Protein AF-A0A950XK47-F1 (afdb_monomer_lite)

Foldseek 3Di:
DVCVVVVFDPVWFLSVQVVCCVPPVQHAPQNGFDDCVQVVVVVVCCPDVVVVPDDPDDDDPTNHRDDD

Sequence (68 aa):
GWAKSIGVDGDNPYRLMDAIAKHFGHPAHLPRAGLPDEIGPVVAFLASRRNSYMTGANVNVDGGSDFT

pLDDT: mean 93.11, std 7.21, range [56.12, 98.56]

Radius of gyration: 14.43 Å; chains: 1; bounding box: 21×24×4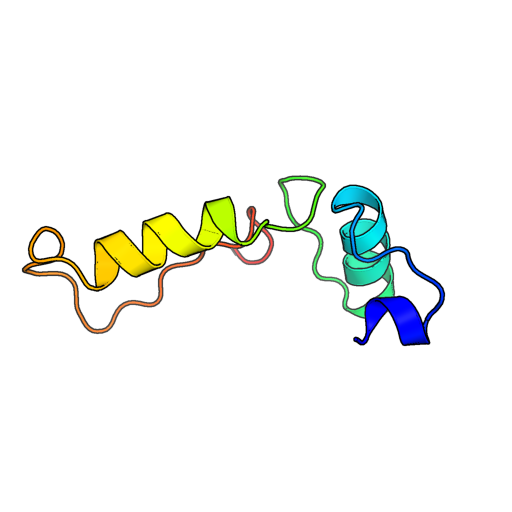3 Å

Structure (mmCIF, N/CA/C/O backbone):
data_AF-A0A950XK47-F1
#
_entry.id   AF-A0A950XK47-F1
#
loop_
_atom_site.group_PDB
_atom_site.id
_atom_site.type_symbol
_atom_site.label_atom_id
_atom_site.label_alt_id
_atom_site.label_comp_id
_atom_site.label_asym_id
_atom_site.label_entity_id
_atom_site.label_seq_id
_atom_site.pdbx_PDB_ins_code
_atom_site.Cartn_x
_atom_site.Cartn_y
_atom_site.Cartn_z
_atom_site.occupancy
_atom_site.B_iso_or_equiv
_atom_site.auth_seq_id
_atom_site.auth_comp_id
_atom_site.auth_asym_id
_atom_site.auth_atom_id
_atom_site.pdbx_PDB_model_num
ATOM 1 N N . GLY A 1 1 ? -6.532 -5.262 -16.271 1.00 87.75 1 GLY A N 1
ATOM 2 C CA . GLY A 1 1 ? -6.065 -4.122 -15.460 1.00 87.75 1 GLY A CA 1
ATOM 3 C C . GLY A 1 1 ? -5.251 -3.168 -16.312 1.00 87.75 1 GLY A C 1
ATOM 4 O O . GLY A 1 1 ? -4.964 -3.497 -17.459 1.00 87.75 1 GLY A O 1
ATOM 5 N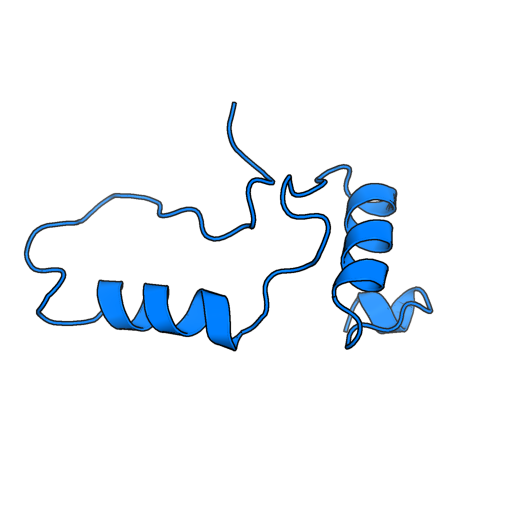 N . TRP A 1 2 ? -4.884 -2.014 -15.756 1.00 93.88 2 TRP A N 1
ATOM 6 C CA . TRP A 1 2 ? -4.141 -0.955 -16.452 1.00 93.88 2 TRP A CA 1
ATOM 7 C C . TRP A 1 2 ? -2.825 -1.444 -17.089 1.00 93.88 2 TRP A C 1
ATOM 9 O O . TRP A 1 2 ? -2.644 -1.249 -18.288 1.00 93.88 2 TRP A O 1
ATOM 19 N N . ALA A 1 3 ? -1.980 -2.188 -16.361 1.00 94.44 3 ALA A N 1
ATOM 20 C CA . ALA A 1 3 ? -0.712 -2.721 -16.885 1.00 94.44 3 ALA A CA 1
ATOM 21 C C . ALA A 1 3 ? -0.892 -3.528 -18.189 1.00 94.44 3 ALA A C 1
ATOM 23 O O . ALA A 1 3 ? -0.245 -3.255 -19.199 1.00 94.44 3 ALA A O 1
ATOM 24 N N . LYS A 1 4 ? -1.883 -4.433 -18.220 1.00 95.31 4 LYS A N 1
ATOM 25 C CA . LYS A 1 4 ? -2.235 -5.212 -19.421 1.00 95.31 4 LYS A CA 1
ATOM 26 C C . LYS A 1 4 ? -2.656 -4.326 -20.600 1.00 95.31 4 LYS A C 1
ATOM 28 O O . LYS A 1 4 ? -2.352 -4.663 -21.738 1.00 95.31 4 LYS A O 1
ATOM 33 N N . SER A 1 5 ? -3.342 -3.205 -20.352 1.00 96.31 5 SER A N 1
ATOM 34 C 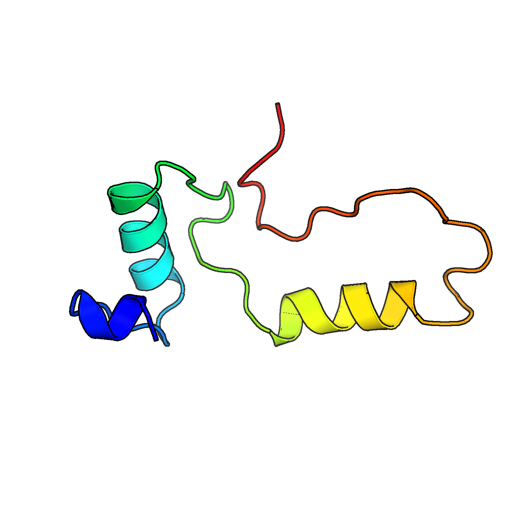CA . SER A 1 5 ? -3.785 -2.296 -21.426 1.00 96.31 5 SER A CA 1
ATOM 35 C C . SER A 1 5 ? -2.643 -1.537 -22.108 1.00 96.31 5 SER A C 1
ATOM 37 O O . SER A 1 5 ? -2.816 -1.090 -23.236 1.00 96.31 5 SER A O 1
ATOM 39 N N . ILE A 1 6 ? -1.474 -1.443 -21.462 1.00 95.81 6 ILE A N 1
ATOM 40 C CA . ILE A 1 6 ? -0.262 -0.816 -22.013 1.00 95.81 6 ILE A CA 1
ATOM 41 C C . ILE A 1 6 ? 0.823 -1.842 -22.386 1.00 95.81 6 ILE A C 1
ATOM 43 O O . ILE A 1 6 ? 1.963 -1.469 -22.645 1.00 95.81 6 ILE A O 1
ATOM 47 N N . GLY A 1 7 ? 0.482 -3.137 -22.410 1.00 95.75 7 GLY A N 1
ATOM 48 C CA . GLY A 1 7 ? 1.406 -4.211 -22.790 1.00 95.75 7 GLY A CA 1
ATOM 49 C C . GLY A 1 7 ? 2.472 -4.551 -21.742 1.00 95.75 7 GLY A C 1
ATOM 50 O O . GLY A 1 7 ? 3.497 -5.129 -22.091 1.00 95.75 7 GLY A O 1
ATOM 51 N N . VAL A 1 8 ? 2.251 -4.198 -20.473 1.00 96.38 8 VAL A N 1
ATOM 52 C CA . VAL A 1 8 ? 3.160 -4.502 -19.359 1.00 96.38 8 VAL A CA 1
ATOM 53 C C . VAL A 1 8 ? 2.657 -5.726 -18.598 1.00 96.38 8 VAL A C 1
ATOM 55 O O . VAL A 1 8 ? 1.467 -5.832 -18.288 1.00 96.38 8 VAL A O 1
ATOM 58 N N . ASP A 1 9 ? 3.576 -6.639 -18.284 1.00 93.12 9 ASP A N 1
ATOM 59 C CA . ASP A 1 9 ? 3.331 -7.747 -17.363 1.00 93.12 9 ASP A CA 1
ATOM 60 C C . ASP A 1 9 ? 3.116 -7.200 -15.943 1.00 93.12 9 ASP A C 1
ATOM 62 O O . ASP A 1 9 ? 4.031 -6.644 -15.335 1.00 93.12 9 ASP A O 1
ATOM 66 N N . GLY A 1 10 ? 1.884 -7.322 -15.448 1.00 91.25 10 GLY A N 1
ATOM 67 C CA . GLY A 1 10 ? 1.497 -6.848 -14.122 1.00 91.25 10 GLY A CA 1
ATOM 68 C C . GLY A 1 10 ? 1.898 -7.784 -12.983 1.00 91.25 10 GLY A C 1
ATOM 69 O O . GLY A 1 10 ? 1.860 -7.350 -11.837 1.00 91.25 10 GLY A O 1
ATOM 70 N N . ASP A 1 11 ? 2.291 -9.025 -13.283 1.00 93.75 11 ASP A N 1
ATOM 71 C CA . ASP A 1 11 ? 2.675 -10.014 -12.272 1.00 93.75 11 ASP A CA 1
ATOM 72 C C . ASP A 1 11 ? 4.168 -9.910 -11.917 1.00 93.75 11 ASP A C 1
ATOM 74 O O . ASP A 1 11 ? 4.604 -10.390 -10.870 1.00 93.75 11 ASP A O 1
ATOM 78 N N . ASN A 1 12 ? 4.964 -9.232 -12.753 1.00 96.38 12 ASN A N 1
ATOM 79 C CA . ASN A 1 12 ? 6.347 -8.888 -12.447 1.00 96.38 12 ASN A CA 1
ATOM 80 C C . ASN A 1 12 ? 6.425 -7.502 -11.772 1.00 96.38 12 ASN A C 1
ATOM 82 O O . ASN A 1 12 ? 6.321 -6.476 -12.454 1.00 96.38 12 ASN A O 1
ATOM 86 N N . PRO A 1 13 ? 6.688 -7.429 -10.455 1.00 95.75 13 PRO A N 1
ATOM 87 C CA . PRO A 1 13 ? 6.616 -6.172 -9.715 1.00 95.75 13 PRO A CA 1
ATOM 88 C C . PRO A 1 13 ? 7.691 -5.158 -10.128 1.00 95.75 13 PRO A C 1
ATOM 90 O O . PRO A 1 13 ? 7.482 -3.958 -9.971 1.00 95.75 13 PRO A O 1
ATOM 93 N N . TYR A 1 14 ? 8.821 -5.599 -10.686 1.00 96.00 14 TYR A N 1
ATOM 94 C CA . TYR A 1 14 ? 9.858 -4.695 -11.194 1.00 96.00 14 TYR A CA 1
ATOM 95 C C . TYR A 1 14 ? 9.411 -4.034 -12.500 1.00 96.00 14 TYR A C 1
ATOM 97 O O . TYR A 1 14 ? 9.452 -2.814 -12.631 1.00 96.00 14 TYR A O 1
ATOM 105 N N . ARG A 1 15 ? 8.880 -4.828 -13.440 1.00 95.56 15 ARG A N 1
ATOM 106 C CA . ARG A 1 15 ? 8.350 -4.311 -14.715 1.00 95.56 15 ARG A CA 1
ATOM 107 C C . ARG A 1 15 ? 7.154 -3.396 -14.505 1.00 95.56 15 ARG A C 1
ATOM 109 O O . ARG A 1 15 ? 7.012 -2.398 -15.212 1.00 95.56 15 ARG A O 1
ATOM 116 N N . LEU A 1 16 ? 6.319 -3.722 -13.523 1.00 95.19 16 LEU A N 1
ATOM 117 C CA . LEU A 1 16 ? 5.203 -2.875 -13.146 1.00 95.19 16 LEU A CA 1
ATOM 118 C C . LEU A 1 16 ? 5.681 -1.519 -12.605 1.00 95.19 16 LEU A C 1
ATOM 120 O O . LEU A 1 16 ? 5.110 -0.502 -12.992 1.00 95.19 16 LEU A O 1
ATOM 124 N N . MET A 1 17 ? 6.747 -1.463 -11.794 1.00 95.06 17 MET A N 1
ATOM 125 C CA . MET A 1 17 ? 7.283 -0.171 -11.338 1.00 95.06 17 MET A CA 1
ATOM 126 C C . MET A 1 17 ? 7.965 0.637 -12.413 1.00 95.06 17 MET A C 1
ATOM 128 O O . MET A 1 17 ? 7.784 1.849 -12.421 1.00 95.06 17 MET A O 1
ATOM 132 N N . ASP A 1 18 ? 8.691 0.007 -13.332 1.00 94.81 18 ASP A N 1
ATOM 133 C CA . ASP A 1 18 ? 9.252 0.729 -14.476 1.00 94.81 18 ASP A CA 1
ATOM 134 C C . ASP A 1 18 ? 8.132 1.430 -15.261 1.00 94.81 18 ASP A C 1
ATOM 136 O O . ASP A 1 18 ? 8.255 2.593 -15.655 1.00 94.81 18 ASP A O 1
ATOM 140 N N . ALA A 1 19 ? 6.996 0.748 -15.440 1.00 94.94 19 ALA A N 1
ATOM 141 C CA . ALA A 1 19 ? 5.818 1.328 -16.069 1.00 94.94 19 ALA A CA 1
ATOM 142 C C . ALA A 1 19 ? 5.183 2.439 -15.218 1.00 94.94 19 ALA A C 1
ATOM 144 O O . ALA A 1 19 ? 4.833 3.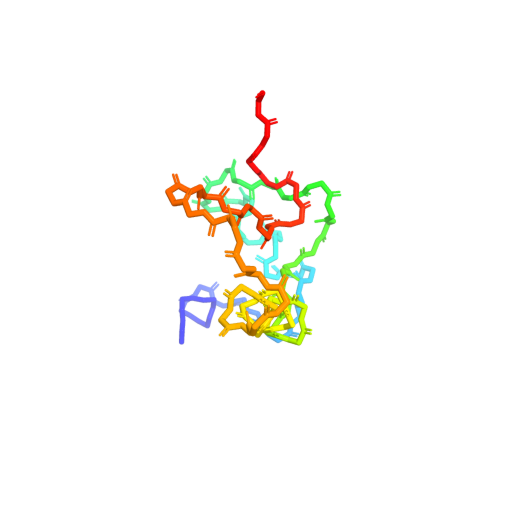486 -15.760 1.00 94.94 19 ALA A O 1
ATOM 145 N N . ILE A 1 20 ? 5.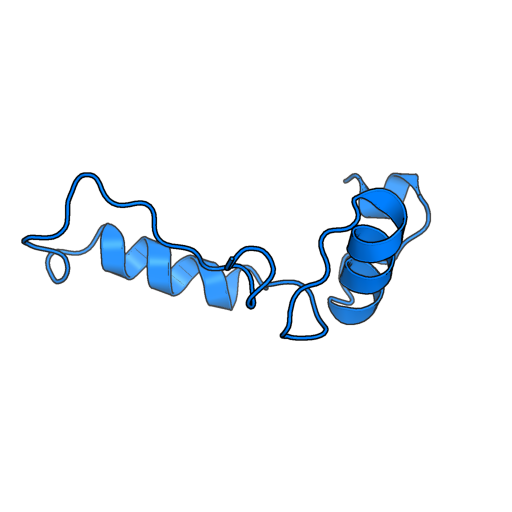052 2.252 -13.902 1.00 93.69 20 ILE A N 1
ATOM 146 C CA . ILE A 1 20 ? 4.505 3.274 -12.995 1.00 93.69 20 ILE A CA 1
ATOM 147 C C . ILE A 1 20 ? 5.382 4.530 -12.998 1.00 93.69 20 ILE A C 1
ATOM 149 O O . ILE A 1 20 ? 4.869 5.632 -13.190 1.00 93.69 20 ILE A O 1
ATOM 153 N N . ALA A 1 21 ? 6.700 4.377 -12.876 1.00 92.19 21 ALA A N 1
ATOM 154 C CA . ALA A 1 21 ? 7.652 5.479 -12.936 1.00 92.19 21 ALA A CA 1
ATOM 155 C C . ALA A 1 21 ? 7.551 6.220 -14.277 1.00 92.19 21 ALA A C 1
ATOM 157 O O . ALA A 1 21 ? 7.449 7.445 -14.300 1.00 92.19 21 ALA A O 1
ATOM 158 N N . LYS A 1 22 ? 7.487 5.485 -15.395 1.00 94.00 22 LYS A N 1
ATOM 159 C CA . LYS A 1 22 ? 7.376 6.064 -16.741 1.00 94.00 22 LYS A CA 1
ATOM 160 C C . LYS A 1 22 ? 6.062 6.814 -16.979 1.00 94.00 22 LYS A C 1
ATOM 162 O O . LYS A 1 22 ? 6.072 7.843 -17.649 1.00 94.00 22 LYS A O 1
ATOM 167 N N . HIS A 1 23 ? 4.937 6.277 -16.512 1.00 93.81 23 HIS A N 1
ATOM 168 C CA . HIS A 1 23 ? 3.607 6.793 -16.854 1.00 93.81 23 HIS A CA 1
ATOM 169 C C . HIS A 1 23 ? 3.025 7.756 -15.817 1.00 93.81 23 HIS A C 1
ATOM 171 O O . HIS A 1 23 ? 2.177 8.569 -16.177 1.00 93.81 23 HIS A O 1
ATOM 177 N N . PHE A 1 24 ? 3.473 7.683 -14.562 1.00 90.19 24 PHE A N 1
ATOM 178 C CA . PHE A 1 24 ? 2.944 8.497 -13.469 1.00 90.19 24 PHE A CA 1
ATOM 179 C C . PHE A 1 24 ? 4.007 9.326 -12.747 1.00 90.19 24 PHE A C 1
ATOM 181 O O . PHE A 1 24 ? 3.631 10.220 -12.002 1.00 90.19 24 PHE A O 1
ATOM 188 N N . GLY A 1 25 ? 5.306 9.068 -12.934 1.00 88.00 25 GLY A N 1
ATOM 189 C CA . GLY A 1 25 ? 6.368 9.838 -12.273 1.00 88.00 25 GLY A CA 1
ATOM 190 C C . GLY A 1 25 ? 6.522 9.566 -10.772 1.00 88.00 25 GLY A C 1
ATOM 191 O O . GLY A 1 25 ? 7.097 10.391 -10.076 1.00 88.00 25 GLY A O 1
ATOM 192 N N . HIS A 1 26 ? 6.025 8.425 -10.280 1.00 81.25 26 HIS A N 1
ATOM 193 C CA . HIS A 1 26 ? 6.087 8.029 -8.866 1.00 81.25 26 HIS A CA 1
ATOM 194 C C . HIS A 1 26 ? 6.968 6.776 -8.690 1.00 81.25 26 HIS A C 1
ATOM 196 O O . HIS A 1 26 ? 6.444 5.663 -8.584 1.00 81.25 26 HIS A O 1
ATOM 202 N N . PRO A 1 27 ? 8.309 6.896 -8.745 1.00 84.62 27 PRO A N 1
ATOM 203 C CA . PRO A 1 27 ? 9.189 5.775 -8.446 1.00 84.62 27 PRO A CA 1
ATOM 204 C C . PRO A 1 27 ? 9.177 5.480 -6.942 1.00 84.62 27 PRO A C 1
ATOM 206 O O . PRO A 1 27 ? 9.231 6.391 -6.125 1.00 84.62 27 PRO A O 1
ATOM 209 N N . ALA A 1 28 ? 9.156 4.202 -6.576 1.00 88.81 28 ALA A N 1
ATOM 210 C CA . ALA A 1 28 ? 9.390 3.782 -5.200 1.00 88.81 28 ALA A CA 1
ATOM 211 C C . ALA A 1 28 ? 10.899 3.646 -4.937 1.00 88.81 28 ALA A C 1
ATOM 213 O O . ALA A 1 28 ? 11.654 3.223 -5.817 1.00 88.81 28 ALA A O 1
ATOM 214 N N . HIS A 1 29 ? 11.347 3.975 -3.721 1.00 90.31 29 HIS A N 1
ATOM 215 C CA . HIS A 1 29 ? 12.726 3.711 -3.290 1.00 90.31 29 HIS A CA 1
ATOM 216 C C . HIS A 1 29 ? 13.051 2.213 -3.271 1.00 90.31 29 HIS A C 1
ATOM 218 O O . HIS A 1 29 ? 14.173 1.811 -3.584 1.00 90.31 29 HIS A O 1
ATOM 224 N N . LEU A 1 30 ? 12.067 1.374 -2.945 1.00 93.19 30 LEU A N 1
ATOM 225 C CA . LEU A 1 30 ? 12.106 -0.032 -3.311 1.00 93.19 30 LEU A CA 1
ATOM 226 C C . LEU A 1 30 ? 11.838 -0.123 -4.819 1.00 93.19 30 LEU A C 1
ATOM 228 O O . LEU A 1 30 ? 10.752 0.250 -5.250 1.00 93.19 30 LEU A O 1
ATOM 232 N N . PRO A 1 31 ? 12.764 -0.647 -5.638 1.00 91.81 31 PRO A N 1
ATOM 233 C CA . PRO A 1 31 ? 12.671 -0.592 -7.101 1.00 91.81 31 PRO A CA 1
ATOM 234 C C . PRO A 1 31 ? 11.651 -1.593 -7.689 1.00 91.81 31 PRO A C 1
ATOM 236 O O . PRO A 1 31 ? 11.886 -2.189 -8.736 1.00 91.81 31 PRO A O 1
ATOM 239 N N . ARG A 1 32 ? 10.538 -1.851 -6.991 1.00 95.31 32 ARG A N 1
ATOM 240 C CA . ARG A 1 32 ? 9.496 -2.822 -7.347 1.00 95.31 32 ARG A CA 1
ATOM 241 C C . ARG A 1 32 ? 8.153 -2.478 -6.708 1.00 95.31 32 ARG A C 1
ATOM 243 O O . ARG A 1 32 ? 8.095 -1.776 -5.704 1.00 95.31 32 ARG A O 1
ATOM 250 N N . ALA A 1 33 ? 7.082 -2.997 -7.296 1.00 95.25 33 ALA A N 1
ATOM 251 C CA . ALA A 1 33 ? 5.729 -2.704 -6.863 1.00 95.25 33 ALA A CA 1
ATOM 252 C C . ALA A 1 33 ? 5.457 -3.463 -5.566 1.00 95.25 33 ALA A C 1
ATOM 254 O O . ALA A 1 33 ? 5.986 -4.564 -5.360 1.00 95.25 33 ALA A O 1
ATOM 255 N N . GLY A 1 34 ? 4.644 -2.866 -4.697 1.00 94.62 34 GLY A N 1
ATOM 256 C CA . GLY A 1 34 ? 4.156 -3.538 -3.501 1.00 94.62 34 GLY A CA 1
ATOM 257 C C . GLY A 1 34 ? 3.266 -4.720 -3.874 1.00 94.62 34 GLY A C 1
ATOM 258 O O . GLY A 1 34 ? 2.434 -4.622 -4.778 1.00 94.62 34 GLY A O 1
ATOM 259 N N . LEU A 1 35 ? 3.448 -5.842 -3.181 1.00 95.56 35 LEU A N 1
ATOM 260 C CA . LEU A 1 35 ? 2.620 -7.029 -3.362 1.00 95.56 35 LEU A CA 1
ATOM 261 C C . LEU A 1 35 ? 1.457 -7.040 -2.359 1.00 95.56 35 LEU A C 1
ATOM 263 O O . LEU A 1 35 ? 1.610 -6.540 -1.242 1.00 95.56 35 LEU A O 1
ATOM 267 N N . PRO A 1 36 ? 0.308 -7.660 -2.693 1.00 95.06 36 PRO A N 1
ATOM 268 C CA . PRO A 1 36 ? -0.811 -7.795 -1.757 1.00 95.06 36 PRO A CA 1
ATOM 269 C C . PRO A 1 36 ? -0.411 -8.401 -0.406 1.00 95.06 36 PRO A C 1
ATOM 271 O O . PRO A 1 36 ? -0.888 -7.943 0.630 1.00 95.06 36 PRO A O 1
ATOM 274 N N . ASP A 1 37 ? 0.517 -9.360 -0.410 1.00 96.31 37 ASP A N 1
ATOM 275 C CA . ASP A 1 37 ? 1.023 -10.027 0.796 1.00 96.31 37 ASP A CA 1
ATOM 276 C C . ASP A 1 37 ? 1.873 -9.113 1.695 1.00 96.31 37 ASP A C 1
ATOM 278 O O . ASP A 1 37 ? 2.125 -9.448 2.849 1.00 96.31 37 ASP A O 1
ATOM 282 N N . GLU A 1 38 ? 2.288 -7.945 1.203 1.00 95.38 38 GLU A N 1
ATOM 283 C CA . GLU A 1 38 ? 3.024 -6.936 1.973 1.00 95.38 38 GLU A CA 1
ATOM 284 C C . GLU A 1 38 ? 2.097 -5.834 2.497 1.00 95.38 38 GLU A C 1
ATOM 286 O O . GLU A 1 38 ? 2.272 -5.352 3.617 1.00 95.38 38 GLU A O 1
ATOM 291 N N . ILE A 1 39 ? 1.068 -5.471 1.723 1.00 96.19 39 ILE A N 1
ATOM 292 C CA . ILE A 1 39 ? 0.067 -4.470 2.123 1.00 96.19 39 ILE A CA 1
ATOM 293 C C . ILE A 1 39 ? -0.935 -5.063 3.123 1.00 96.19 39 ILE A C 1
ATOM 295 O O . ILE A 1 39 ? -1.285 -4.438 4.128 1.00 96.19 39 ILE A O 1
ATOM 299 N N . GLY A 1 40 ? -1.385 -6.295 2.869 1.00 97.88 40 GLY A N 1
ATOM 300 C CA . GLY A 1 40 ? -2.405 -6.995 3.648 1.00 97.88 40 GLY A CA 1
ATOM 301 C C . GLY A 1 40 ? -2.096 -7.091 5.147 1.00 97.88 40 GLY A C 1
ATOM 302 O O . GLY A 1 40 ? -2.968 -6.757 5.952 1.00 97.88 40 GLY A O 1
ATOM 303 N N . PRO A 1 41 ? -0.876 -7.477 5.565 1.00 98.38 41 PRO A N 1
ATOM 304 C CA . PRO A 1 41 ? -0.507 -7.524 6.978 1.00 98.38 41 PRO A CA 1
ATOM 305 C C . PRO A 1 41 ? -0.620 -6.178 7.703 1.00 98.38 41 PRO A C 1
ATOM 307 O O . PRO A 1 41 ? -1.040 -6.156 8.861 1.00 98.38 41 PRO A O 1
ATOM 310 N N . VAL A 1 42 ? -0.308 -5.054 7.043 1.00 97.94 42 VAL A N 1
ATOM 311 C CA . VAL A 1 42 ? -0.459 -3.718 7.648 1.00 97.94 42 VAL A CA 1
ATOM 312 C C . VAL A 1 42 ? -1.937 -3.385 7.839 1.00 97.94 42 VAL A C 1
ATOM 314 O O . VAL A 1 42 ? -2.332 -2.952 8.920 1.00 97.94 42 VAL A O 1
ATOM 317 N N . VAL A 1 43 ? -2.781 -3.672 6.844 1.00 97.94 43 VAL A N 1
ATOM 318 C CA . VAL A 1 43 ? -4.242 -3.515 6.968 1.00 97.94 43 VAL A CA 1
ATOM 319 C C . VAL A 1 43 ? -4.788 -4.378 8.110 1.00 97.94 43 VAL A C 1
ATOM 321 O O . VAL A 1 43 ? -5.556 -3.897 8.945 1.00 97.94 43 VAL A O 1
ATOM 324 N N . ALA A 1 44 ? -4.354 -5.638 8.197 1.00 98.31 44 ALA A N 1
ATOM 325 C CA . ALA A 1 44 ? -4.751 -6.547 9.266 1.00 98.31 44 ALA A CA 1
ATOM 326 C C . ALA A 1 44 ? -4.315 -6.034 10.648 1.00 98.31 44 ALA A C 1
ATOM 328 O O . ALA A 1 44 ? -5.092 -6.117 11.599 1.00 98.31 44 ALA A O 1
ATOM 329 N N . PHE A 1 45 ? -3.110 -5.468 10.770 1.00 98.12 45 PHE A N 1
ATOM 330 C CA .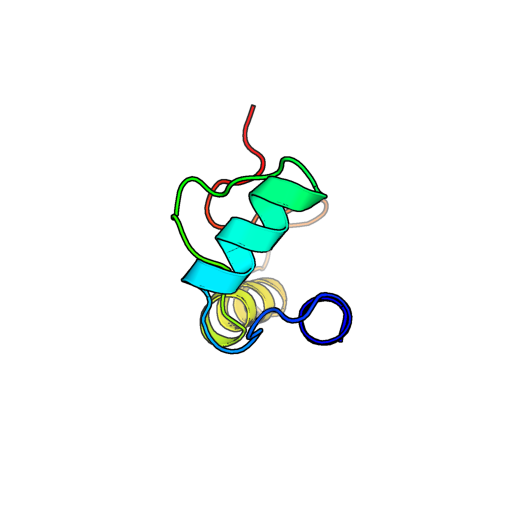 PHE A 1 45 ? -2.655 -4.808 11.993 1.00 98.12 45 PHE A CA 1
ATOM 331 C C . PHE A 1 45 ? -3.573 -3.640 12.371 1.00 98.12 45 PHE A C 1
ATOM 333 O O . PHE A 1 45 ? -4.062 -3.615 13.505 1.00 98.12 45 PHE A O 1
ATOM 340 N N . LEU A 1 46 ? -3.851 -2.734 11.427 1.00 97.94 46 LEU A N 1
ATOM 341 C CA . LEU A 1 46 ? -4.672 -1.542 11.653 1.00 97.94 46 LEU A CA 1
ATOM 342 C C . LEU A 1 46 ? -6.102 -1.882 12.083 1.00 97.94 46 LEU A C 1
ATOM 344 O O . LEU A 1 46 ? -6.659 -1.183 12.925 1.00 97.94 46 LEU A O 1
ATOM 348 N N . ALA A 1 47 ? -6.672 -2.965 11.550 1.00 98.12 47 ALA A N 1
ATOM 349 C CA . ALA A 1 47 ? -8.000 -3.458 11.918 1.00 98.12 47 ALA A CA 1
ATOM 350 C C . ALA A 1 47 ? -8.017 -4.296 13.212 1.00 98.12 47 ALA A C 1
ATOM 352 O O . ALA A 1 47 ? -9.082 -4.616 13.744 1.00 98.12 47 ALA A O 1
ATOM 353 N N . SER A 1 48 ? -6.853 -4.710 13.715 1.00 98.56 48 SER A N 1
ATOM 354 C CA . SER A 1 48 ? -6.767 -5.585 14.882 1.00 98.56 48 SER A CA 1
ATOM 355 C C . SER A 1 48 ? -6.874 -4.819 16.199 1.00 98.56 48 SER A C 1
ATOM 357 O O . SER A 1 48 ? -6.542 -3.641 16.295 1.00 98.56 48 SER A O 1
ATOM 359 N N . ARG A 1 49 ? -7.185 -5.543 17.283 1.00 98.19 49 ARG A N 1
ATOM 360 C CA . ARG A 1 49 ? -7.118 -5.001 18.655 1.00 98.19 49 ARG A CA 1
ATOM 361 C C . ARG A 1 49 ? -5.720 -4.523 19.068 1.00 98.19 49 ARG A C 1
ATOM 363 O O . ARG A 1 49 ? -5.608 -3.844 20.082 1.00 98.19 49 ARG A O 1
ATOM 370 N N . ARG A 1 50 ? -4.659 -4.896 18.335 1.00 98.00 50 ARG A N 1
ATOM 371 C CA . ARG A 1 50 ? -3.295 -4.414 18.609 1.00 98.00 50 ARG A CA 1
ATOM 372 C C . ARG A 1 50 ? -3.140 -2.940 18.248 1.00 98.00 50 ARG A C 1
ATOM 374 O O . ARG A 1 50 ? -2.364 -2.252 18.899 1.00 98.00 50 ARG A O 1
ATOM 381 N N . ASN A 1 51 ? -3.901 -2.457 17.267 1.00 97.88 51 ASN A N 1
ATOM 382 C CA . ASN A 1 51 ? -4.017 -1.039 16.979 1.00 97.88 51 ASN A CA 1
ATOM 383 C C . ASN A 1 51 ? -5.137 -0.412 17.832 1.00 97.88 51 ASN A C 1
ATOM 385 O O . ASN A 1 51 ? -6.226 -0.119 17.347 1.00 97.88 51 ASN A O 1
ATOM 389 N N . SER A 1 52 ? -4.902 -0.265 19.136 1.00 98.06 52 SER A N 1
ATOM 390 C CA . SER A 1 52 ? -5.935 0.180 20.086 1.00 98.06 52 SER A CA 1
ATOM 391 C C . SER A 1 52 ? -6.032 1.696 20.262 1.00 98.06 52 SER A C 1
ATOM 393 O O . SER A 1 52 ? -6.981 2.171 20.885 1.00 98.06 52 SER A O 1
ATOM 395 N N . TYR A 1 53 ? -5.052 2.452 19.762 1.00 97.19 53 TYR A N 1
ATOM 396 C CA . TYR A 1 53 ? -4.933 3.883 20.055 1.00 97.19 53 TYR A CA 1
ATOM 397 C C . TYR A 1 53 ? -4.438 4.735 18.878 1.00 97.19 53 TYR A C 1
ATOM 399 O O . TYR A 1 53 ? -4.254 5.938 19.043 1.00 97.19 53 TYR A O 1
ATOM 407 N N . MET A 1 54 ? -4.234 4.156 17.686 1.00 97.50 54 MET A N 1
ATOM 408 C CA . MET A 1 54 ? -3.984 4.950 16.478 1.00 97.50 54 MET A CA 1
ATOM 409 C C . MET A 1 54 ? -5.308 5.184 15.752 1.00 97.50 54 MET A C 1
ATOM 411 O O . MET A 1 54 ? -6.032 4.246 15.422 1.00 97.50 54 MET A O 1
ATOM 415 N N . THR A 1 55 ? -5.615 6.447 15.483 1.00 96.19 55 THR A N 1
ATOM 416 C CA . THR A 1 55 ? -6.767 6.877 14.686 1.00 96.19 55 THR A CA 1
ATOM 417 C C . THR A 1 55 ? -6.434 8.194 13.986 1.00 96.19 55 THR A C 1
ATOM 419 O O . THR A 1 55 ? -5.526 8.903 14.414 1.00 96.19 55 THR A O 1
ATOM 422 N N . GLY A 1 56 ? -7.137 8.510 12.896 1.00 96.88 56 GLY A N 1
ATOM 423 C CA . GLY A 1 56 ? -6.958 9.761 12.146 1.00 96.88 56 GLY A CA 1
ATOM 424 C C . GLY A 1 56 ? -5.624 9.904 11.401 1.00 96.88 56 GLY A C 1
ATOM 425 O O . GLY A 1 56 ? -5.321 10.992 10.923 1.00 96.88 56 GLY A O 1
ATOM 426 N N . ALA A 1 57 ? -4.831 8.835 11.299 1.00 94.81 57 ALA A N 1
ATOM 427 C CA . ALA A 1 57 ? -3.543 8.832 10.614 1.00 94.81 57 ALA A CA 1
ATOM 428 C C . ALA A 1 57 ? -3.628 8.127 9.253 1.00 94.81 57 ALA A C 1
ATOM 430 O O . ALA A 1 57 ? -4.288 7.094 9.123 1.00 94.81 57 ALA A O 1
ATOM 431 N N . ASN A 1 58 ? -2.890 8.650 8.274 1.00 93.75 58 ASN A N 1
ATOM 432 C CA . ASN A 1 58 ? -2.582 7.945 7.034 1.00 93.75 58 ASN A CA 1
ATOM 433 C C . ASN A 1 58 ? -1.301 7.130 7.240 1.00 93.75 58 ASN A C 1
ATOM 435 O O . ASN A 1 58 ? -0.318 7.650 7.766 1.00 93.75 58 ASN A O 1
ATOM 439 N N . VAL A 1 59 ? -1.319 5.855 6.850 1.00 93.81 59 VAL A N 1
ATOM 440 C CA . VAL A 1 59 ? -0.160 4.961 6.958 1.00 93.81 59 VAL A CA 1
ATOM 441 C C . VAL A 1 59 ? 0.303 4.593 5.556 1.00 93.81 59 VAL A C 1
ATOM 443 O O . VAL A 1 59 ? -0.380 3.849 4.853 1.00 93.81 59 VAL A O 1
ATOM 446 N N . ASN A 1 60 ? 1.460 5.116 5.156 1.00 92.69 60 ASN A N 1
ATOM 447 C CA . ASN A 1 60 ? 2.060 4.829 3.858 1.00 92.69 60 ASN A CA 1
ATOM 448 C C . ASN A 1 60 ? 2.629 3.402 3.845 1.00 92.69 60 ASN A C 1
ATOM 450 O O . ASN A 1 60 ? 3.408 3.019 4.720 1.00 92.69 60 ASN A O 1
ATOM 454 N N . VAL A 1 61 ? 2.241 2.622 2.834 1.00 94.31 61 VAL A N 1
ATOM 455 C CA . VAL A 1 61 ? 2.775 1.281 2.552 1.00 94.31 61 VAL A CA 1
ATOM 456 C C . VAL A 1 61 ? 3.028 1.184 1.052 1.00 94.31 61 VAL A C 1
ATOM 458 O O . VAL A 1 61 ? 2.266 0.588 0.299 1.00 94.31 61 VAL A O 1
ATOM 461 N N . ASP A 1 62 ? 4.064 1.871 0.598 1.00 92.00 62 ASP A N 1
ATOM 462 C CA . ASP A 1 62 ? 4.221 2.234 -0.813 1.00 92.00 62 ASP A CA 1
ATOM 463 C C . ASP A 1 62 ? 5.642 1.978 -1.348 1.00 92.00 62 ASP A C 1
ATOM 465 O O . ASP A 1 62 ? 5.982 2.357 -2.464 1.00 92.00 62 ASP A O 1
ATOM 469 N N . GLY A 1 63 ? 6.497 1.344 -0.541 1.00 93.31 63 GLY A N 1
ATOM 470 C CA . GLY A 1 63 ? 7.897 1.117 -0.889 1.00 93.31 63 GLY A CA 1
ATOM 471 C C . GLY A 1 63 ? 8.736 2.395 -0.951 1.00 93.31 63 GLY A C 1
ATOM 472 O O . GLY A 1 63 ? 9.818 2.373 -1.534 1.00 93.31 63 GLY A O 1
ATOM 473 N N . GLY A 1 64 ? 8.277 3.495 -0.350 1.00 91.62 64 GLY A N 1
ATOM 474 C CA . GLY A 1 64 ? 9.009 4.755 -0.330 1.00 91.62 64 GLY A CA 1
ATOM 475 C C . GLY A 1 64 ? 8.754 5.638 -1.547 1.00 91.62 64 GLY A C 1
ATOM 476 O O . GLY A 1 64 ? 9.683 6.317 -1.967 1.00 91.62 64 GLY A O 1
ATOM 477 N N . SER A 1 65 ? 7.568 5.572 -2.156 1.00 84.69 65 SER A N 1
ATOM 478 C CA . SER A 1 65 ? 7.225 6.367 -3.346 1.00 84.69 65 SER A CA 1
ATOM 479 C C . SER A 1 65 ? 6.789 7.798 -3.038 1.00 84.69 65 SER A C 1
ATOM 481 O O . SER A 1 65 ? 6.938 8.671 -3.888 1.00 84.69 65 SER A O 1
ATOM 483 N N . ASP A 1 66 ? 6.284 8.039 -1.829 1.00 75.94 66 ASP A N 1
ATOM 484 C CA . ASP A 1 66 ? 5.806 9.341 -1.380 1.00 75.94 66 ASP A CA 1
ATOM 485 C C . ASP A 1 66 ? 6.268 9.616 0.057 1.00 75.94 66 ASP A C 1
ATOM 487 O O . ASP A 1 66 ? 5.594 9.286 1.035 1.00 75.94 66 ASP A O 1
ATOM 491 N N . PHE A 1 67 ? 7.469 10.188 0.168 1.00 62.06 67 PHE A N 1
ATOM 492 C CA . PHE A 1 67 ? 8.005 10.783 1.391 1.00 62.06 67 PHE A CA 1
ATOM 493 C C . PHE A 1 67 ? 8.841 12.011 1.003 1.00 62.06 67 PHE A C 1
ATOM 495 O O . PHE A 1 67 ? 9.975 11.867 0.541 1.00 62.06 67 PHE A O 1
ATOM 502 N N . THR A 1 68 ? 8.271 13.207 1.163 1.00 56.12 68 THR A N 1
ATOM 503 C CA . THR A 1 68 ? 8.996 14.494 1.134 1.00 56.12 68 THR A CA 1
ATOM 504 C C . THR A 1 68 ? 9.306 14.979 2.537 1.00 56.12 68 THR A C 1
ATOM 506 O O . THR A 1 68 ? 8.382 14.893 3.378 1.00 56.12 68 THR A O 1
#

Secondary structure (DSSP, 8-state):
-HHHHTT--SSSHHHHHHHHHHHHS---SSSSPPPHHHHHHHHHHHHSTT-SS--S-----SSSSS--